Protein AF-F9LX18-F1 (afdb_monomer_lite)

Secondary structure (DSSP, 8-state):
-----------TT---TT-HHHHHHHHHHHHSTTTHHHHHHHHHHHHHHHHHH-SS--TTHHHHHHHHHHT---HHHHHHHHHHHHHHH---TTSHHHHHHTS---HHHHHHHHHHHHHHHHHHHHT-

pLDDT: mean 73.99, std 14.97, range [39.34, 94.19]

Radius of gyration: 26.09 Å; chains: 1; bounding box: 43×64×65 Å

Organism: NCBI:txid1000588

Sequence (128 aa):
MLEKNQETVYSEGKVLQNTFAKNIQEIMKENLIDNIYGDFALAKINSMIERLNEKEEHEGNEEELLKEIHLISEPILRNKLLDMYDKKYNTSEFSIEKQLQKLNLNEEQRQQVRAMIEANISSANADK

Structure (mmCIF, N/CA/C/O backbone):
data_AF-F9LX18-F1
#
_entry.id   AF-F9LX18-F1
#
loop_
_atom_site.group_PDB
_atom_site.id
_atom_site.type_symbol
_atom_site.label_atom_id
_atom_site.label_alt_id
_atom_site.label_comp_id
_atom_site.label_asym_id
_atom_site.label_entity_id
_atom_site.label_seq_id
_atom_site.pdbx_PDB_ins_code
_atom_site.Cartn_x
_atom_site.Cartn_y
_atom_site.Cartn_z
_atom_site.occupancy
_atom_site.B_iso_or_equiv
_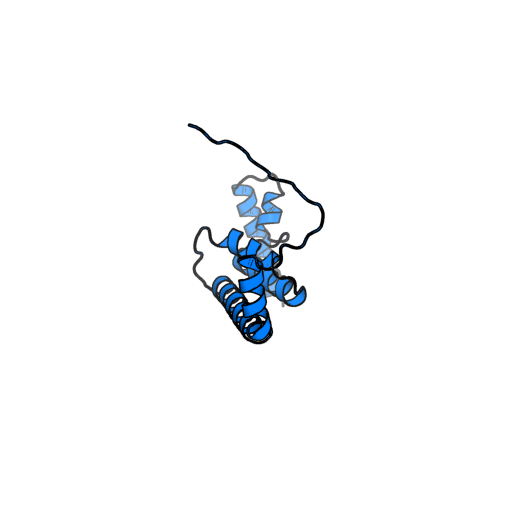atom_site.auth_seq_id
_atom_site.auth_comp_id
_atom_site.auth_asym_id
_atom_site.auth_atom_id
_atom_site.pdbx_PDB_model_num
ATOM 1 N N . MET A 1 1 ? 21.443 41.820 -35.562 1.00 39.34 1 MET A N 1
ATOM 2 C CA . MET A 1 1 ? 20.194 41.633 -36.324 1.00 39.34 1 MET A CA 1
ATOM 3 C C . MET A 1 1 ? 19.499 40.412 -35.751 1.00 39.34 1 MET A C 1
ATOM 5 O O . MET A 1 1 ? 20.165 39.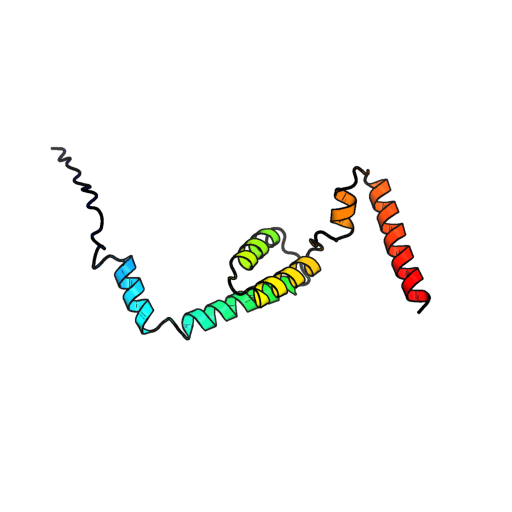406 -35.556 1.00 39.34 1 MET A O 1
ATOM 9 N N . LEU A 1 2 ? 18.234 40.552 -35.355 1.00 43.25 2 LEU A N 1
ATOM 10 C CA . LEU A 1 2 ? 17.424 39.485 -34.764 1.00 43.25 2 LEU A CA 1
ATOM 11 C C . LEU A 1 2 ? 16.787 38.685 -35.898 1.00 43.25 2 LEU A C 1
ATOM 13 O O . LEU A 1 2 ? 15.836 39.159 -36.514 1.00 43.25 2 LEU A O 1
ATOM 17 N N . GLU A 1 3 ? 17.308 37.495 -36.167 1.00 42.50 3 GLU A N 1
ATOM 18 C CA . GLU A 1 3 ? 16.686 36.566 -37.104 1.00 42.50 3 GLU A CA 1
ATOM 19 C C . GLU A 1 3 ? 15.727 35.660 -36.323 1.00 42.50 3 GLU A C 1
ATOM 21 O O . GLU A 1 3 ? 16.101 34.658 -35.718 1.00 42.50 3 GLU A O 1
ATOM 26 N N . LYS A 1 4 ? 14.462 36.083 -36.267 1.00 54.31 4 LYS A N 1
ATOM 27 C CA . LYS A 1 4 ? 13.344 35.163 -36.067 1.00 54.31 4 LYS A CA 1
ATOM 28 C C . LYS A 1 4 ? 13.075 34.510 -37.415 1.00 54.31 4 LYS A C 1
ATOM 30 O O . LYS A 1 4 ? 12.865 35.246 -38.369 1.00 54.31 4 LYS A O 1
ATOM 35 N N . ASN A 1 5 ? 12.977 33.185 -37.455 1.00 44.56 5 ASN A N 1
ATOM 36 C CA . ASN A 1 5 ? 11.839 32.517 -38.084 1.00 44.56 5 ASN A CA 1
ATOM 37 C C . ASN A 1 5 ? 11.693 31.097 -37.533 1.00 44.56 5 ASN A C 1
ATOM 39 O O . ASN A 1 5 ? 12.516 30.213 -37.746 1.00 44.56 5 ASN A O 1
ATOM 43 N N . GLN A 1 6 ? 10.623 30.940 -36.759 1.00 51.44 6 GLN A N 1
ATOM 44 C CA . GLN A 1 6 ? 10.021 29.676 -36.385 1.00 51.44 6 GLN A CA 1
ATOM 45 C C . GLN A 1 6 ? 9.400 29.059 -37.641 1.00 51.44 6 GLN A C 1
ATOM 47 O O . GLN A 1 6 ? 8.486 29.643 -38.212 1.00 51.44 6 GLN A O 1
ATOM 52 N N . GLU A 1 7 ? 9.825 27.857 -38.010 1.00 43.00 7 GLU A N 1
ATOM 53 C CA . GLU A 1 7 ? 8.997 26.946 -38.802 1.00 43.00 7 GLU A CA 1
ATOM 54 C C . GLU A 1 7 ? 8.762 25.676 -37.983 1.00 43.00 7 GLU A C 1
ATOM 56 O O . GLU A 1 7 ? 9.315 24.609 -38.230 1.00 43.00 7 GLU A O 1
ATOM 61 N N . THR A 1 8 ? 7.917 25.788 -36.956 1.00 47.12 8 THR A N 1
ATOM 62 C CA . THR A 1 8 ? 7.208 24.624 -36.415 1.00 47.12 8 THR A CA 1
ATOM 63 C C . THR A 1 8 ? 6.073 24.276 -37.373 1.00 47.12 8 THR A C 1
ATOM 65 O O . THR A 1 8 ? 4.912 24.604 -37.131 1.00 47.12 8 THR A O 1
ATOM 68 N N . VAL A 1 9 ? 6.418 23.637 -38.491 1.00 41.00 9 VAL A N 1
ATOM 69 C CA . VAL A 1 9 ? 5.443 22.963 -39.350 1.00 41.00 9 VAL A CA 1
ATOM 70 C C . VAL A 1 9 ? 5.102 21.643 -38.666 1.00 41.00 9 VAL A C 1
ATOM 72 O O . VAL A 1 9 ? 5.828 20.654 -38.781 1.00 41.00 9 VAL A O 1
ATOM 75 N N . TYR A 1 10 ? 4.001 21.640 -37.912 1.00 46.94 10 TYR A N 1
ATOM 76 C CA . TYR A 1 10 ? 3.344 20.411 -37.477 1.00 46.94 10 TYR A CA 1
ATOM 77 C C . TYR A 1 10 ? 2.817 19.703 -38.727 1.00 46.94 10 TYR A C 1
ATOM 79 O O . TYR A 1 10 ? 1.727 19.987 -39.213 1.00 46.94 10 TYR A O 1
ATOM 87 N N . SER A 1 11 ? 3.639 18.817 -39.284 1.00 51.03 11 SER A N 1
ATOM 88 C CA . SER A 1 11 ? 3.214 17.868 -40.305 1.00 51.03 11 SER A CA 1
ATOM 89 C C . SER A 1 11 ? 2.618 16.656 -39.597 1.00 51.03 11 SER A C 1
ATOM 91 O O . SER A 1 11 ? 3.302 15.946 -38.857 1.00 51.03 11 SER A O 1
ATOM 93 N N . GLU A 1 12 ? 1.318 16.452 -39.797 1.00 50.84 12 GLU A N 1
ATOM 94 C CA . GLU A 1 12 ? 0.614 15.240 -39.394 1.00 50.84 12 GLU A CA 1
ATOM 95 C C . GLU A 1 12 ? 1.388 14.000 -39.878 1.00 50.84 12 GLU A C 1
ATOM 97 O O . GLU A 1 12 ? 1.681 13.838 -41.062 1.00 50.84 12 GLU A O 1
ATOM 102 N N . GLY A 1 13 ? 1.734 13.112 -38.946 1.00 50.16 13 GLY A N 1
ATOM 103 C CA . GLY A 1 13 ? 1.985 11.704 -39.258 1.00 50.16 13 GLY A CA 1
ATOM 104 C C . GLY A 1 13 ? 3.383 11.285 -39.725 1.00 50.16 13 GLY A C 1
ATOM 105 O O . GLY A 1 13 ? 3.553 10.107 -40.040 1.00 50.16 13 GLY A O 1
ATOM 106 N N . LYS A 1 14 ? 4.415 12.141 -39.732 1.00 54.38 14 LYS A N 1
ATOM 107 C CA . LYS A 1 14 ? 5.797 11.635 -39.870 1.00 54.38 14 LYS A CA 1
ATOM 108 C C . LYS A 1 14 ? 6.325 11.209 -38.503 1.00 54.38 14 LYS A C 1
ATOM 110 O O . LYS A 1 14 ? 6.744 12.043 -37.707 1.00 54.38 14 LYS A O 1
ATOM 115 N N . VAL A 1 15 ? 6.333 9.898 -38.241 1.00 58.84 15 VAL A N 1
ATOM 116 C CA . VAL A 1 15 ? 7.119 9.318 -37.141 1.00 58.84 15 VAL A CA 1
ATOM 117 C C . VAL A 1 15 ? 8.549 9.821 -37.318 1.00 58.84 15 VAL A C 1
ATOM 119 O O . VAL A 1 15 ? 9.209 9.451 -38.291 1.00 58.84 15 VAL A O 1
ATOM 122 N N . LEU A 1 16 ? 9.003 10.711 -36.431 1.00 60.00 16 LEU A N 1
ATOM 123 C CA . LEU A 1 16 ? 10.375 11.206 -36.423 1.00 60.00 16 LEU A CA 1
ATOM 124 C C . LEU A 1 16 ? 11.297 10.003 -36.219 1.00 60.00 16 LEU A C 1
ATOM 126 O O . LEU A 1 16 ? 11.460 9.473 -35.120 1.00 60.00 16 LEU A O 1
ATOM 130 N N . GLN A 1 17 ? 11.843 9.519 -37.326 1.00 65.06 17 GLN A N 1
ATOM 131 C CA . GLN A 1 17 ? 12.878 8.506 -37.334 1.00 65.06 17 GLN A CA 1
ATOM 132 C C . GLN A 1 17 ? 14.135 9.180 -36.762 1.00 65.06 17 GLN A C 1
ATOM 134 O O . GLN A 1 17 ? 14.492 10.271 -37.202 1.00 65.06 17 GLN A O 1
ATOM 139 N N . ASN A 1 18 ? 14.776 8.540 -35.780 1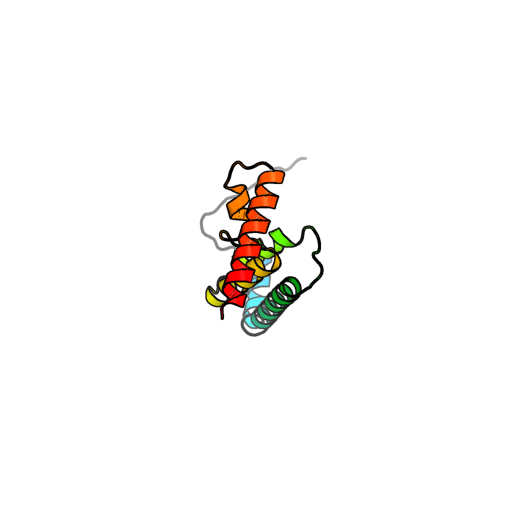.00 72.56 18 ASN A N 1
ATOM 140 C CA . ASN A 1 18 ? 16.026 8.969 -35.136 1.00 72.56 18 ASN A CA 1
ATOM 141 C C . ASN A 1 18 ? 15.895 10.075 -34.069 1.00 72.56 18 ASN A C 1
ATOM 143 O O . ASN A 1 18 ? 16.754 10.950 -33.966 1.00 72.56 18 ASN A O 1
ATOM 147 N N . THR A 1 19 ? 14.845 10.051 -33.241 1.00 84.31 19 THR A N 1
ATOM 148 C CA . THR A 1 19 ? 14.831 10.852 -32.001 1.00 84.31 19 THR A CA 1
ATOM 149 C C . THR A 1 19 ? 15.664 10.184 -30.909 1.00 84.31 19 THR A C 1
ATOM 151 O O . THR A 1 19 ? 15.822 8.964 -30.900 1.00 84.31 19 THR A O 1
ATOM 154 N N . PHE A 1 20 ? 16.141 10.969 -29.937 1.00 81.94 20 PHE A N 1
ATOM 155 C CA . PHE A 1 20 ? 16.823 10.439 -28.750 1.00 81.94 20 PHE A CA 1
ATOM 156 C C . PHE A 1 20 ? 15.985 9.356 -28.053 1.00 81.94 20 PHE A C 1
ATOM 158 O O . PHE A 1 20 ? 16.482 8.269 -27.781 1.00 81.94 20 PHE A O 1
ATOM 165 N N . ALA A 1 21 ? 14.688 9.617 -27.854 1.00 80.62 21 ALA A N 1
ATOM 166 C CA . ALA A 1 21 ? 13.773 8.655 -27.249 1.00 80.62 21 ALA A CA 1
ATOM 167 C C . ALA A 1 21 ? 13.650 7.364 -28.077 1.00 80.62 21 ALA A C 1
ATOM 169 O O . ALA A 1 21 ? 13.709 6.281 -27.504 1.00 80.62 21 ALA A O 1
ATOM 170 N N . LYS A 1 22 ? 13.539 7.460 -29.411 1.00 82.75 22 LYS A N 1
ATOM 171 C CA . LYS A 1 22 ? 13.470 6.286 -30.295 1.00 82.75 22 LYS A CA 1
ATOM 172 C C . LYS A 1 22 ? 14.763 5.468 -30.248 1.00 82.75 22 LYS A C 1
ATOM 174 O O . LYS A 1 22 ? 14.692 4.255 -30.107 1.00 82.75 22 LYS A O 1
ATOM 179 N N . ASN A 1 23 ? 15.923 6.120 -30.309 1.00 77.56 23 ASN A N 1
ATOM 180 C CA . ASN A 1 23 ? 17.218 5.437 -30.269 1.00 77.56 23 ASN A CA 1
ATOM 181 C C . ASN A 1 23 ? 17.424 4.708 -28.930 1.00 77.56 23 ASN A C 1
ATOM 183 O O . ASN A 1 23 ? 17.880 3.569 -28.915 1.00 77.56 23 ASN A O 1
ATOM 187 N N . ILE A 1 24 ? 17.036 5.329 -27.809 1.00 79.62 24 ILE A N 1
ATOM 188 C CA . ILE A 1 24 ? 17.047 4.677 -26.491 1.00 79.62 24 ILE A CA 1
ATOM 189 C C . ILE A 1 24 ? 16.082 3.482 -26.467 1.00 79.62 24 ILE A C 1
ATOM 191 O O . ILE A 1 24 ? 16.472 2.399 -26.044 1.00 79.62 24 ILE A O 1
ATOM 195 N N . GLN A 1 25 ? 14.855 3.637 -26.974 1.00 72.88 25 GLN A N 1
ATOM 196 C CA . GLN A 1 25 ? 13.872 2.548 -27.057 1.00 72.88 25 GLN A CA 1
ATOM 197 C C . GLN A 1 25 ? 14.349 1.369 -27.916 1.00 72.88 25 GLN A C 1
ATOM 199 O O . GLN A 1 25 ? 14.051 0.222 -27.592 1.00 72.88 25 GLN A O 1
ATOM 204 N N . GLU A 1 26 ? 15.067 1.639 -29.004 1.00 73.06 26 GLU A N 1
ATOM 205 C CA . GLU A 1 26 ? 15.598 0.630 -29.924 1.00 73.06 26 GLU A CA 1
ATOM 206 C C . GLU A 1 26 ? 16.741 -0.167 -29.275 1.00 73.06 26 GLU A C 1
ATOM 208 O O . GLU A 1 26 ? 16.690 -1.393 -29.267 1.00 73.06 26 GLU A O 1
ATOM 213 N N . ILE A 1 27 ? 17.672 0.511 -28.589 1.00 72.81 27 ILE A N 1
ATOM 214 C CA . ILE A 1 27 ? 18.732 -0.128 -27.783 1.00 72.81 27 ILE A CA 1
ATOM 215 C C . ILE A 1 27 ? 18.140 -0.961 -26.636 1.00 72.81 27 ILE A C 1
ATOM 217 O O . ILE A 1 27 ? 18.600 -2.066 -26.348 1.00 72.81 27 ILE A O 1
ATOM 221 N N . MET A 1 28 ? 17.106 -0.440 -25.971 1.00 64.38 28 MET A N 1
ATOM 222 C CA . MET A 1 28 ? 16.408 -1.141 -24.894 1.00 64.38 28 MET A CA 1
ATOM 223 C C . MET A 1 28 ? 15.661 -2.377 -25.424 1.00 64.38 28 MET A C 1
ATOM 225 O O . MET A 1 28 ? 15.661 -3.419 -24.782 1.00 64.38 28 MET A O 1
ATOM 229 N N . LYS A 1 29 ? 15.064 -2.327 -26.617 1.00 66.50 29 LYS A N 1
ATOM 230 C CA . LYS A 1 29 ? 14.280 -3.447 -27.162 1.00 66.50 29 LYS A CA 1
ATOM 231 C C . LYS A 1 29 ? 15.067 -4.747 -27.334 1.00 66.50 29 LYS A C 1
ATOM 233 O O . LYS A 1 29 ? 14.495 -5.809 -27.117 1.00 66.50 29 LYS A O 1
ATOM 238 N N . GLU A 1 30 ? 16.336 -4.673 -27.722 1.00 62.59 30 GLU A N 1
ATOM 239 C CA . GLU A 1 30 ? 17.117 -5.859 -28.105 1.00 62.59 30 GLU A CA 1
ATOM 240 C C . GLU A 1 30 ? 17.658 -6.670 -26.913 1.00 62.59 30 GLU A C 1
ATOM 242 O O . GLU A 1 30 ? 17.926 -7.856 -27.073 1.00 62.59 30 GLU A O 1
ATOM 247 N N . ASN A 1 31 ? 17.779 -6.078 -25.714 1.00 56.97 31 ASN A N 1
ATOM 248 C CA . ASN A 1 31 ? 18.397 -6.731 -24.542 1.00 56.97 31 ASN A CA 1
ATOM 249 C C . ASN A 1 31 ? 17.581 -6.650 -23.233 1.00 56.97 31 ASN A C 1
ATOM 251 O O . ASN A 1 31 ? 17.959 -7.273 -22.242 1.00 56.97 31 ASN A O 1
ATOM 255 N N . LEU A 1 32 ? 16.496 -5.869 -23.179 1.00 54.88 32 LEU A N 1
ATOM 256 C CA . LEU A 1 32 ? 15.860 -5.476 -21.911 1.00 54.88 32 LEU A CA 1
ATOM 257 C C . LEU A 1 32 ? 14.584 -6.261 -21.573 1.00 54.88 32 LEU A C 1
ATOM 259 O O . LEU A 1 32 ? 14.242 -6.363 -20.397 1.00 54.88 32 LEU A O 1
ATOM 263 N N . ILE A 1 33 ? 13.863 -6.779 -22.575 1.00 56.69 33 ILE A N 1
ATOM 264 C CA . ILE A 1 33 ? 12.420 -7.053 -22.434 1.00 56.69 33 ILE A CA 1
ATOM 265 C C . ILE A 1 33 ? 12.089 -8.190 -21.456 1.00 56.69 33 ILE A C 1
ATOM 267 O O . ILE A 1 33 ? 11.208 -7.997 -20.622 1.00 56.69 33 ILE A O 1
ATOM 271 N N . ASP A 1 34 ? 12.816 -9.308 -21.473 1.00 57.41 34 ASP A N 1
ATOM 272 C CA . ASP A 1 34 ? 12.390 -10.476 -20.684 1.00 57.41 34 ASP A CA 1
ATOM 273 C C . ASP A 1 34 ? 13.010 -10.540 -19.279 1.00 57.41 34 ASP A C 1
ATOM 275 O O . ASP A 1 34 ? 12.309 -10.847 -18.317 1.00 57.41 34 ASP A O 1
ATOM 279 N N . ASN A 1 35 ? 14.292 -10.188 -19.118 1.00 59.88 35 ASN A N 1
ATOM 280 C CA . ASN A 1 35 ? 14.974 -10.312 -17.820 1.00 59.88 35 ASN A CA 1
ATOM 281 C C . ASN A 1 35 ? 14.963 -9.010 -17.004 1.00 59.88 35 ASN A C 1
ATOM 283 O O . ASN A 1 35 ? 14.693 -9.038 -15.809 1.00 59.88 35 ASN A O 1
ATOM 287 N N . ILE A 1 36 ? 15.193 -7.845 -17.624 1.00 66.06 36 ILE A N 1
ATOM 288 C CA . ILE A 1 36 ? 15.371 -6.592 -16.867 1.00 66.06 36 ILE A CA 1
ATOM 289 C C . ILE A 1 36 ? 14.028 -6.022 -16.391 1.00 66.06 36 ILE A C 1
ATOM 291 O O . ILE A 1 36 ? 13.939 -5.530 -15.267 1.00 66.06 36 ILE A O 1
ATOM 295 N N . TYR A 1 37 ? 12.957 -6.138 -17.185 1.00 70.19 37 TYR A N 1
ATOM 296 C CA . TYR A 1 37 ? 11.617 -5.768 -16.706 1.00 70.19 37 TYR A CA 1
ATOM 297 C C . TYR A 1 37 ? 11.058 -6.769 -15.692 1.00 70.19 37 TYR A C 1
ATOM 299 O O . TYR A 1 37 ? 10.357 -6.350 -14.772 1.00 70.19 37 TYR A O 1
ATOM 307 N N . GLY A 1 38 ? 11.386 -8.059 -15.830 1.00 78.38 38 GLY A N 1
ATOM 308 C CA . GLY A 1 38 ? 11.010 -9.096 -14.868 1.00 78.38 38 GLY A CA 1
ATOM 309 C C . GLY A 1 38 ? 11.648 -8.863 -13.500 1.00 78.38 38 GLY A C 1
ATOM 310 O O . GLY A 1 38 ? 10.935 -8.758 -12.502 1.00 78.38 38 GLY A O 1
ATOM 311 N N . ASP A 1 39 ? 12.970 -8.683 -13.465 1.00 84.81 39 ASP A N 1
ATOM 312 C CA . ASP A 1 39 ? 13.721 -8.424 -12.232 1.00 84.81 39 ASP A CA 1
ATOM 313 C C . ASP A 1 39 ? 13.309 -7.101 -11.582 1.00 84.81 39 ASP A C 1
ATOM 315 O O . ASP A 1 39 ? 13.141 -7.026 -10.364 1.00 84.81 39 ASP A O 1
ATOM 319 N N . PHE A 1 40 ? 13.083 -6.056 -12.385 1.00 86.44 40 PHE A N 1
ATOM 320 C CA . PHE A 1 40 ? 12.595 -4.776 -11.878 1.00 86.44 40 PHE A CA 1
ATOM 321 C C . PHE A 1 40 ? 11.194 -4.895 -11.271 1.00 86.44 40 PHE A C 1
ATOM 323 O O . PHE A 1 40 ? 10.959 -4.404 -10.165 1.00 86.44 40 PHE A O 1
ATOM 330 N N . ALA A 1 41 ? 10.263 -5.554 -11.970 1.00 86.69 41 ALA A N 1
ATOM 331 C CA . ALA A 1 41 ? 8.913 -5.767 -11.462 1.00 86.69 41 ALA A CA 1
ATOM 332 C C . ALA A 1 41 ? 8.948 -6.578 -10.163 1.00 86.69 41 ALA A C 1
ATOM 334 O O . ALA A 1 41 ? 8.314 -6.187 -9.183 1.00 86.69 41 ALA A O 1
ATOM 335 N N . LEU A 1 42 ? 9.743 -7.650 -10.125 1.00 90.19 42 LEU A N 1
ATOM 336 C CA . LEU A 1 42 ? 9.930 -8.476 -8.938 1.00 90.19 42 LEU A CA 1
ATOM 337 C C . LEU A 1 42 ? 10.495 -7.663 -7.767 1.00 90.19 42 LEU A C 1
ATOM 339 O O . LEU A 1 42 ? 9.941 -7.707 -6.671 1.00 90.19 42 LEU A O 1
ATOM 343 N N . ALA A 1 43 ? 11.551 -6.879 -7.996 1.00 91.88 43 ALA A N 1
ATOM 344 C CA . ALA A 1 43 ? 12.141 -6.018 -6.976 1.00 91.88 43 ALA A CA 1
ATOM 345 C C . ALA A 1 43 ? 11.130 -4.993 -6.442 1.00 91.88 43 ALA A C 1
ATOM 347 O O . ALA A 1 43 ? 11.040 -4.779 -5.232 1.00 91.88 43 ALA A O 1
ATOM 348 N N . LYS A 1 44 ? 10.322 -4.395 -7.327 1.00 92.06 44 LYS A N 1
ATOM 349 C CA . LYS A 1 44 ? 9.298 -3.426 -6.927 1.00 92.06 44 LYS A CA 1
ATOM 350 C C . LYS A 1 44 ? 8.195 -4.080 -6.094 1.00 92.06 44 LYS A C 1
ATOM 352 O O . LYS A 1 44 ? 7.811 -3.519 -5.072 1.00 92.06 44 LYS A O 1
ATOM 357 N N . ILE A 1 45 ? 7.728 -5.268 -6.481 1.00 93.75 45 ILE A N 1
ATOM 358 C CA . ILE A 1 45 ? 6.731 -6.036 -5.719 1.00 93.75 45 ILE A CA 1
ATOM 359 C C . ILE A 1 45 ? 7.281 -6.416 -4.343 1.00 93.75 45 ILE A C 1
ATOM 361 O O . ILE A 1 45 ? 6.602 -6.208 -3.341 1.00 93.75 45 ILE A O 1
ATOM 365 N N . ASN A 1 46 ? 8.516 -6.920 -4.275 1.00 94.06 46 ASN A N 1
ATOM 366 C CA . ASN A 1 46 ? 9.152 -7.279 -3.007 1.00 94.06 46 ASN A CA 1
ATOM 367 C C . ASN A 1 46 ? 9.271 -6.067 -2.076 1.00 94.06 46 ASN A C 1
ATOM 369 O O . ASN A 1 46 ? 8.905 -6.164 -0.910 1.00 94.06 46 ASN A O 1
ATOM 373 N N . SER A 1 47 ? 9.662 -4.906 -2.605 1.00 93.38 47 SER A N 1
ATOM 374 C CA . SER A 1 47 ? 9.702 -3.657 -1.837 1.00 93.38 47 SER A CA 1
ATOM 375 C C . SER A 1 47 ? 8.322 -3.239 -1.307 1.00 93.38 47 SER A C 1
ATOM 377 O O . SER A 1 47 ? 8.209 -2.800 -0.163 1.00 93.38 47 SER A O 1
ATOM 379 N N . MET A 1 48 ? 7.250 -3.401 -2.095 1.00 93.75 48 MET A N 1
ATOM 380 C CA . MET A 1 48 ? 5.887 -3.161 -1.601 1.00 93.75 48 MET A CA 1
ATOM 381 C C . MET A 1 48 ? 5.528 -4.129 -0.468 1.00 93.75 48 MET A C 1
ATOM 383 O O . MET A 1 48 ? 4.972 -3.706 0.539 1.00 93.75 48 MET A O 1
ATOM 387 N N . ILE A 1 49 ? 5.862 -5.415 -0.607 1.00 94.19 49 ILE A N 1
ATOM 388 C CA . ILE A 1 49 ? 5.600 -6.441 0.414 1.00 94.19 49 ILE A CA 1
ATOM 389 C C . ILE A 1 49 ? 6.357 -6.142 1.712 1.00 94.19 49 ILE A C 1
ATOM 391 O O . ILE A 1 49 ? 5.781 -6.277 2.789 1.00 94.19 49 ILE A O 1
ATOM 395 N N . GLU A 1 50 ? 7.620 -5.729 1.631 1.00 92.81 50 GLU A N 1
ATOM 396 C CA . GLU A 1 50 ? 8.418 -5.325 2.794 1.00 92.81 50 GLU A CA 1
ATOM 397 C C . GLU A 1 50 ? 7.748 -4.163 3.531 1.00 92.81 50 GLU A C 1
ATOM 399 O O . GLU A 1 50 ? 7.402 -4.307 4.704 1.00 92.81 50 GLU A O 1
ATOM 404 N N . ARG A 1 51 ? 7.411 -3.085 2.811 1.00 91.12 51 ARG A N 1
ATOM 405 C CA . ARG A 1 51 ? 6.675 -1.935 3.364 1.00 91.12 51 ARG A CA 1
ATOM 406 C C . ARG A 1 51 ? 5.335 -2.334 3.978 1.00 91.12 51 ARG A C 1
ATOM 408 O O . ARG A 1 51 ? 4.918 -1.733 4.961 1.00 91.12 51 ARG A O 1
ATOM 415 N N . LEU A 1 52 ? 4.646 -3.338 3.435 1.00 91.12 52 LEU A N 1
ATOM 416 C CA . LEU A 1 52 ? 3.370 -3.839 3.964 1.00 91.12 52 LEU A CA 1
ATOM 417 C C . LEU A 1 52 ? 3.521 -4.752 5.190 1.00 91.12 52 LEU A C 1
ATOM 419 O O . LEU A 1 52 ? 2.571 -4.898 5.952 1.00 91.12 52 LEU A O 1
ATOM 423 N N . ASN A 1 53 ? 4.692 -5.354 5.395 1.00 90.06 53 ASN A N 1
ATOM 424 C CA . ASN A 1 53 ? 4.972 -6.238 6.530 1.00 90.06 53 ASN A CA 1
ATOM 425 C C . ASN A 1 53 ? 5.749 -5.549 7.664 1.00 90.06 53 ASN A C 1
ATOM 427 O O . ASN A 1 53 ? 5.807 -6.078 8.776 1.00 90.06 53 ASN A O 1
ATOM 431 N N . GLU A 1 54 ? 6.362 -4.393 7.403 1.00 85.88 54 GLU A N 1
ATOM 432 C CA . GLU A 1 54 ? 7.045 -3.584 8.415 1.00 85.88 54 GLU A CA 1
ATOM 433 C C . GLU A 1 54 ? 6.101 -3.211 9.564 1.00 85.88 54 GLU A C 1
ATOM 435 O O . GLU A 1 54 ? 4.960 -2.800 9.341 1.00 85.88 54 GLU A O 1
ATOM 440 N N . LYS A 1 55 ? 6.593 -3.333 10.803 1.00 71.75 55 LYS A N 1
ATOM 441 C CA . LYS A 1 55 ? 5.834 -2.989 12.017 1.00 71.75 55 LYS A CA 1
ATOM 442 C C . LYS A 1 55 ? 5.805 -1.492 12.303 1.00 71.75 55 LYS A C 1
ATOM 444 O O . LYS A 1 55 ? 4.917 -1.039 13.014 1.00 71.75 55 LYS A O 1
ATOM 449 N N . GLU A 1 56 ? 6.792 -0.754 11.806 1.00 70.25 56 GLU A N 1
ATOM 450 C CA . GLU A 1 56 ? 6.877 0.688 11.996 1.00 70.25 56 GLU A CA 1
ATOM 451 C C . GLU A 1 56 ? 6.107 1.393 10.877 1.00 70.25 56 GLU A C 1
ATOM 453 O O . GLU A 1 56 ? 6.246 1.083 9.690 1.00 70.25 56 GLU A O 1
ATOM 458 N N . GLU A 1 57 ? 5.235 2.316 11.268 1.00 64.12 57 GLU A N 1
ATOM 459 C CA . GLU A 1 57 ? 4.547 3.195 10.336 1.00 64.12 57 GLU A CA 1
ATOM 460 C C . GLU A 1 57 ? 5.434 4.410 10.077 1.00 64.12 57 GLU A C 1
ATOM 462 O O . GLU A 1 57 ? 5.638 5.257 10.945 1.00 64.12 57 GLU A O 1
ATOM 467 N N . HIS A 1 58 ? 5.985 4.499 8.870 1.00 62.94 58 HIS A N 1
ATOM 468 C CA . HIS A 1 58 ? 6.591 5.737 8.402 1.00 62.94 58 HIS A CA 1
ATOM 469 C C . HIS A 1 58 ? 5.477 6.670 7.908 1.00 62.94 58 HIS A C 1
ATOM 471 O O . HIS A 1 58 ? 4.865 6.414 6.867 1.00 62.94 58 HIS A O 1
ATOM 477 N N . GLU A 1 59 ? 5.201 7.733 8.672 1.00 56.22 59 GLU A N 1
ATOM 478 C CA . GLU A 1 59 ? 4.234 8.780 8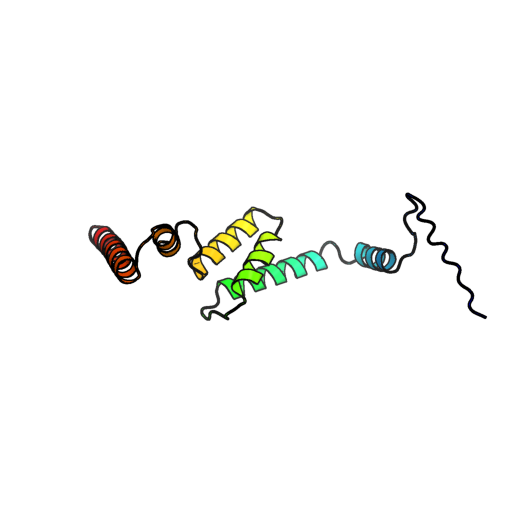.313 1.00 56.22 59 GLU A CA 1
ATOM 479 C C . GLU A 1 59 ? 4.482 9.288 6.880 1.00 56.22 59 GLU A C 1
ATOM 481 O O . GLU A 1 59 ? 5.600 9.652 6.515 1.00 56.22 59 GLU A O 1
ATOM 486 N N . GLY A 1 60 ? 3.428 9.305 6.058 1.00 62.69 60 GLY A N 1
ATOM 487 C CA . GLY A 1 60 ? 3.454 9.831 4.686 1.00 62.69 60 GLY A CA 1
ATOM 488 C C . GLY A 1 60 ? 3.686 8.805 3.569 1.00 62.69 60 GLY A C 1
ATOM 489 O O . GLY A 1 60 ? 3.393 9.108 2.416 1.00 62.69 60 GLY A O 1
ATOM 490 N N . ASN A 1 61 ? 4.116 7.576 3.881 1.00 74.06 61 ASN A N 1
ATOM 491 C CA . ASN A 1 61 ? 4.369 6.537 2.865 1.00 74.06 61 ASN A CA 1
ATOM 492 C C . ASN A 1 61 ? 3.120 5.753 2.418 1.00 74.06 61 ASN A C 1
ATOM 494 O O . ASN A 1 61 ? 3.214 4.914 1.518 1.00 74.06 61 ASN A O 1
ATOM 498 N N . GLU A 1 62 ? 1.971 5.999 3.049 1.00 80.94 62 GLU A N 1
ATOM 499 C CA . GLU A 1 62 ? 0.733 5.234 2.866 1.00 80.94 62 GLU A CA 1
ATOM 500 C C . GLU A 1 62 ? 0.081 5.504 1.500 1.00 80.94 62 GLU A C 1
ATOM 502 O O . GLU A 1 62 ? -0.108 4.600 0.686 1.00 80.94 62 GLU A O 1
ATOM 507 N N . GLU A 1 63 ? -0.194 6.777 1.205 1.00 81.38 63 GLU A N 1
ATOM 508 C CA . GLU A 1 63 ? -0.899 7.186 -0.013 1.00 81.38 63 GLU A CA 1
ATOM 509 C C . GLU A 1 63 ? -0.068 6.907 -1.276 1.00 81.38 63 GLU A C 1
ATOM 511 O O . GLU A 1 63 ? -0.606 6.551 -2.327 1.00 81.38 63 GLU A O 1
ATOM 516 N N . GLU A 1 64 ? 1.257 7.040 -1.175 1.00 88.44 64 GLU A N 1
ATOM 517 C CA . GLU A 1 64 ? 2.179 6.689 -2.254 1.00 88.44 64 GLU A CA 1
ATOM 518 C C . GLU A 1 64 ? 2.145 5.185 -2.536 1.00 88.44 64 GLU A C 1
ATOM 520 O O . GLU A 1 64 ? 1.973 4.788 -3.688 1.00 88.44 64 GLU A O 1
ATOM 525 N N . LEU A 1 65 ? 2.218 4.345 -1.496 1.00 90.94 65 LEU A N 1
ATOM 526 C CA . LEU A 1 65 ? 2.119 2.892 -1.641 1.00 90.94 65 LEU A CA 1
ATOM 527 C C . LEU A 1 65 ? 0.799 2.482 -2.302 1.00 90.94 65 LEU A C 1
ATOM 529 O O . LEU A 1 65 ? 0.793 1.648 -3.206 1.00 90.94 65 LEU A O 1
ATOM 533 N N . LEU A 1 66 ? -0.315 3.102 -1.910 1.00 90.00 66 LEU A N 1
ATOM 534 C CA . LEU A 1 66 ? -1.620 2.821 -2.503 1.00 90.00 66 LEU A CA 1
ATOM 535 C C . LEU A 1 66 ? -1.678 3.188 -3.993 1.00 90.00 66 LEU A C 1
ATOM 537 O O . LEU A 1 66 ? -2.229 2.433 -4.799 1.00 90.00 66 LEU A O 1
ATOM 541 N N . LYS A 1 67 ? -1.109 4.335 -4.387 1.00 88.69 67 LYS A N 1
ATOM 542 C CA . LYS A 1 67 ? -1.006 4.732 -5.803 1.00 88.69 67 LYS A CA 1
ATOM 543 C C . LYS A 1 67 ? -0.158 3.738 -6.588 1.00 88.69 67 LYS A C 1
ATOM 545 O O . LYS A 1 67 ? -0.553 3.333 -7.679 1.00 88.69 67 LYS A O 1
ATOM 550 N N . GLU A 1 68 ? 0.969 3.313 -6.024 1.00 91.81 68 GLU A N 1
ATOM 551 C CA . GLU A 1 68 ? 1.844 2.317 -6.639 1.00 91.81 68 GLU A CA 1
ATOM 552 C C . GLU A 1 68 ? 1.142 0.964 -6.829 1.00 91.81 68 GLU A C 1
ATOM 554 O O . GLU A 1 68 ? 1.230 0.383 -7.911 1.00 91.81 68 GLU A O 1
ATOM 559 N N . ILE A 1 69 ? 0.390 0.489 -5.831 1.00 91.25 69 ILE A N 1
ATOM 560 C CA . ILE A 1 69 ? -0.389 -0.755 -5.930 1.00 91.25 69 ILE A CA 1
ATOM 561 C C . ILE A 1 69 ? -1.443 -0.652 -7.044 1.00 91.25 69 ILE A C 1
ATOM 563 O O . ILE A 1 69 ? -1.598 -1.584 -7.834 1.00 91.25 69 ILE A O 1
ATOM 567 N N . HIS A 1 70 ? -2.138 0.484 -7.174 1.00 88.94 70 HIS A N 1
ATOM 568 C CA . HIS A 1 70 ? -3.134 0.686 -8.234 1.00 88.94 70 HIS A CA 1
ATOM 569 C C . HIS A 1 70 ? -2.547 0.695 -9.655 1.00 88.94 70 HIS A C 1
ATOM 571 O O . HIS A 1 70 ? -3.270 0.388 -10.603 1.00 88.94 70 HIS A O 1
ATOM 577 N N . LEU A 1 71 ? -1.255 1.002 -9.820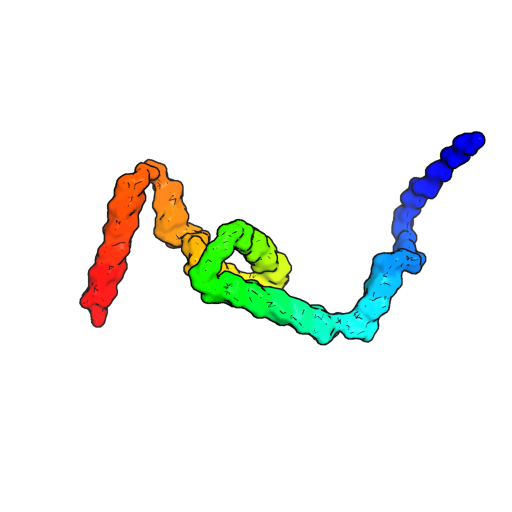 1.00 89.19 71 LEU A N 1
ATOM 578 C CA . LEU A 1 71 ? -0.573 0.946 -11.120 1.00 89.19 71 LEU A CA 1
ATOM 579 C C . LEU A 1 71 ? -0.290 -0.495 -11.587 1.00 89.19 71 LEU A C 1
ATOM 581 O O . LEU A 1 71 ? -0.022 -0.716 -12.771 1.00 89.19 71 LEU A O 1
ATOM 585 N N . ILE A 1 72 ? -0.367 -1.491 -10.696 1.00 88.31 72 ILE A N 1
ATOM 586 C CA . ILE A 1 72 ? -0.155 -2.897 -11.052 1.00 88.31 72 ILE A CA 1
ATOM 587 C C . ILE A 1 72 ? -1.304 -3.378 -11.935 1.00 88.31 72 ILE A C 1
ATOM 589 O O . ILE A 1 72 ? -2.460 -3.452 -11.520 1.00 88.31 72 ILE A O 1
ATOM 593 N N . SER A 1 73 ? -0.974 -3.762 -13.166 1.00 86.06 73 SER A N 1
ATOM 594 C CA . SER A 1 73 ? -1.969 -4.211 -14.145 1.00 86.06 73 SER A CA 1
ATOM 595 C C . SER A 1 73 ? -2.474 -5.635 -13.880 1.00 86.06 73 SER A C 1
ATOM 597 O O . SER A 1 73 ? -3.614 -5.944 -14.225 1.00 86.06 73 SER A O 1
ATOM 599 N N . GLU A 1 74 ? -1.678 -6.487 -13.224 1.00 87.44 74 GLU A N 1
ATOM 600 C CA . GLU A 1 74 ? -2.057 -7.872 -12.917 1.00 87.44 74 GLU A CA 1
ATOM 601 C C . GLU A 1 74 ? -3.079 -7.913 -11.760 1.00 87.44 74 GLU A C 1
ATOM 603 O O . GLU A 1 74 ? -2.763 -7.499 -10.640 1.00 87.44 74 GLU A O 1
ATOM 608 N N . PRO A 1 75 ? -4.328 -8.345 -12.015 1.00 76.94 75 PRO A N 1
ATOM 609 C CA . PRO A 1 75 ? -5.416 -8.217 -11.053 1.00 76.94 75 PRO A CA 1
ATOM 610 C C . PRO A 1 75 ? -5.240 -9.062 -9.791 1.00 76.94 75 PRO A C 1
ATOM 612 O O . PRO A 1 75 ? -5.630 -8.606 -8.718 1.00 76.94 75 PRO A O 1
ATOM 615 N N . ILE A 1 76 ? -4.676 -10.267 -9.888 1.00 84.25 76 ILE A N 1
ATOM 616 C CA . ILE A 1 76 ? -4.554 -11.174 -8.741 1.00 84.25 76 ILE A CA 1
ATOM 617 C C . ILE A 1 76 ? -3.555 -10.600 -7.733 1.00 84.25 76 ILE A C 1
ATOM 619 O O . ILE A 1 76 ? -3.869 -10.452 -6.551 1.00 84.25 76 ILE A O 1
ATOM 623 N N . LEU A 1 77 ? -2.377 -10.217 -8.212 1.00 90.81 77 LEU A N 1
ATOM 624 C CA . LEU A 1 77 ? -1.309 -9.608 -7.439 1.00 90.81 77 LEU A CA 1
ATOM 625 C C . LEU A 1 77 ? -1.740 -8.269 -6.844 1.00 90.81 77 LEU A C 1
ATOM 627 O O . LEU A 1 77 ? -1.550 -8.051 -5.648 1.00 90.81 77 LEU A O 1
ATOM 631 N N . ARG A 1 78 ? -2.368 -7.396 -7.643 1.00 91.25 78 ARG A N 1
ATOM 632 C CA . ARG A 1 78 ? -2.891 -6.113 -7.155 1.00 91.25 78 ARG A CA 1
ATOM 633 C C . ARG A 1 78 ? -3.860 -6.319 -5.993 1.00 91.25 78 ARG A C 1
ATOM 635 O O . ARG A 1 78 ? -3.694 -5.701 -4.948 1.00 91.25 78 ARG A O 1
ATOM 642 N N . ASN A 1 79 ? -4.837 -7.212 -6.148 1.00 85.31 79 ASN A N 1
ATOM 643 C CA . ASN A 1 79 ? -5.827 -7.478 -5.103 1.00 85.31 79 ASN A CA 1
ATOM 644 C C . ASN A 1 79 ? -5.183 -8.052 -3.836 1.00 85.31 79 ASN A C 1
ATOM 646 O O . ASN A 1 79 ? -5.591 -7.711 -2.729 1.00 85.31 79 ASN A O 1
ATOM 650 N N . LYS A 1 80 ? -4.157 -8.897 -3.984 1.00 93.88 80 LYS A N 1
ATOM 651 C CA . LYS A 1 80 ? -3.413 -9.436 -2.844 1.00 93.88 80 LYS A CA 1
ATOM 652 C C . LYS A 1 80 ? -2.679 -8.342 -2.065 1.00 93.88 80 LYS A C 1
ATOM 654 O O . LYS A 1 80 ? -2.703 -8.362 -0.838 1.00 93.88 80 LYS A O 1
ATOM 659 N N . LEU A 1 81 ? -2.048 -7.401 -2.765 1.00 93.44 81 LEU A N 1
ATOM 660 C CA . LEU A 1 81 ? -1.349 -6.272 -2.148 1.00 93.44 81 LEU A CA 1
ATOM 661 C C . LEU A 1 81 ? -2.325 -5.280 -1.502 1.00 93.44 81 LEU A C 1
ATOM 663 O O . LEU A 1 81 ? -2.037 -4.787 -0.417 1.00 93.44 81 LEU A O 1
ATOM 667 N N . LEU A 1 82 ? -3.497 -5.050 -2.106 1.00 90.06 82 LEU A N 1
ATOM 668 C CA . LEU A 1 82 ? -4.573 -4.255 -1.500 1.00 90.06 82 LEU A CA 1
ATOM 669 C C . LEU A 1 82 ? -5.097 -4.887 -0.203 1.00 90.06 82 LEU A C 1
ATOM 671 O O . LEU A 1 82 ? -5.224 -4.194 0.795 1.00 90.06 82 LEU A O 1
ATOM 675 N N . ASP A 1 83 ? -5.321 -6.204 -0.173 1.00 88.75 83 ASP A N 1
ATOM 676 C CA . ASP A 1 83 ? -5.729 -6.910 1.055 1.00 88.75 83 ASP A CA 1
ATOM 677 C C . ASP A 1 83 ? -4.675 -6.779 2.171 1.00 88.75 83 ASP A C 1
ATOM 679 O O . ASP A 1 83 ? -5.007 -6.600 3.342 1.00 88.75 83 ASP A O 1
ATOM 683 N N . MET A 1 84 ? -3.386 -6.832 1.822 1.00 91.56 84 MET A N 1
ATOM 684 C CA . MET A 1 84 ? -2.298 -6.590 2.776 1.00 91.56 84 MET A CA 1
ATOM 685 C C . MET A 1 84 ? -2.259 -5.133 3.257 1.00 91.56 84 MET A C 1
ATOM 687 O O . MET A 1 84 ? -2.069 -4.894 4.448 1.00 91.56 84 MET A O 1
ATOM 691 N N . TYR A 1 85 ? -2.474 -4.174 2.355 1.00 89.38 85 TYR A N 1
ATOM 692 C CA . TYR A 1 85 ? -2.561 -2.749 2.673 1.00 89.38 85 TYR A CA 1
ATOM 693 C C . TYR A 1 85 ? -3.713 -2.455 3.637 1.00 89.38 85 TYR A C 1
ATOM 695 O O . TYR A 1 85 ? -3.501 -1.840 4.682 1.00 89.38 85 TYR A O 1
ATOM 703 N N . ASP A 1 86 ? -4.901 -2.978 3.338 1.00 85.62 86 ASP A N 1
ATOM 704 C CA . ASP A 1 86 ? -6.096 -2.820 4.165 1.00 85.62 86 ASP A CA 1
ATOM 705 C C . ASP A 1 86 ? -5.906 -3.393 5.571 1.00 85.62 86 ASP A C 1
ATOM 707 O O . ASP A 1 86 ? -6.392 -2.816 6.546 1.00 85.62 86 ASP A O 1
ATOM 711 N N . LYS A 1 87 ? -5.180 -4.512 5.690 1.00 85.50 87 LYS A N 1
ATOM 712 C CA . LYS A 1 87 ? -4.825 -5.125 6.978 1.00 85.50 87 LYS A CA 1
ATOM 713 C C . LYS A 1 87 ? -3.818 -4.303 7.768 1.00 85.50 87 LYS A C 1
ATOM 715 O O . LYS A 1 87 ? -3.958 -4.219 8.984 1.00 85.50 87 LYS A O 1
ATOM 720 N N . LYS A 1 88 ? -2.807 -3.730 7.107 1.00 85.50 88 LYS A N 1
ATOM 721 C CA . LYS A 1 88 ? -1.784 -2.921 7.779 1.00 85.50 88 LYS A CA 1
ATOM 722 C C . LYS A 1 88 ? -2.376 -1.618 8.316 1.00 85.50 88 LYS A C 1
ATOM 724 O O . LYS A 1 88 ? -2.189 -1.319 9.487 1.00 85.50 88 LYS A O 1
ATOM 729 N N . TYR A 1 89 ? -3.126 -0.891 7.491 1.00 81.38 89 TYR A N 1
ATOM 730 C CA . TYR A 1 89 ? -3.601 0.457 7.827 1.00 81.38 89 TYR A CA 1
ATOM 731 C C . TYR A 1 89 ? -5.053 0.505 8.322 1.00 81.38 89 TYR A C 1
ATOM 733 O O . TYR A 1 89 ? -5.599 1.580 8.554 1.00 81.38 89 TYR A O 1
ATOM 741 N N . ASN A 1 90 ? -5.712 -0.648 8.485 1.00 72.94 90 ASN A N 1
ATOM 742 C CA . ASN A 1 90 ? -7.134 -0.743 8.841 1.00 72.94 90 ASN A CA 1
ATOM 743 C C . ASN A 1 90 ? -8.044 0.094 7.917 1.00 72.94 90 ASN A C 1
ATOM 745 O O . ASN A 1 90 ? -9.102 0.576 8.333 1.00 72.94 90 ASN A O 1
ATOM 749 N N . THR A 1 91 ? -7.639 0.262 6.656 1.00 64.25 91 THR A N 1
ATOM 750 C CA . THR A 1 91 ? -8.280 1.124 5.649 1.00 64.25 91 THR A CA 1
ATOM 751 C C . THR A 1 91 ? -9.436 0.456 4.917 1.00 64.25 91 THR A C 1
ATOM 753 O O . THR A 1 91 ? -10.134 1.142 4.155 1.00 64.25 91 THR A O 1
ATOM 756 N N . SER A 1 92 ? -9.690 -0.831 5.194 1.00 59.59 92 SER A N 1
ATOM 757 C CA . SER A 1 92 ? -10.863 -1.561 4.708 1.00 59.59 92 SER A CA 1
ATOM 758 C C . SER A 1 92 ? -12.108 -0.686 4.821 1.00 59.59 92 SER A C 1
ATOM 760 O O . SER A 1 92 ? -12.385 -0.089 5.862 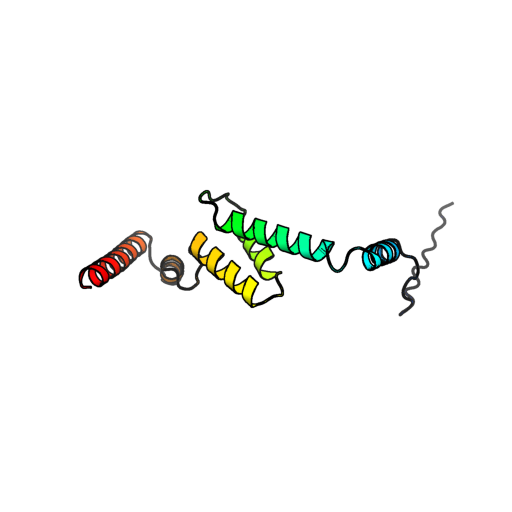1.00 59.59 92 SER A O 1
ATOM 762 N N . GLU A 1 93 ? -12.893 -0.600 3.750 1.00 53.41 93 GLU A N 1
ATOM 763 C CA . GLU A 1 93 ? -14.158 0.141 3.768 1.00 53.41 93 GLU A CA 1
ATOM 764 C C . GLU A 1 93 ? -15.163 -0.423 4.798 1.00 53.41 93 GLU A C 1
ATOM 766 O O . GLU A 1 93 ? -16.098 0.266 5.215 1.00 53.41 93 GLU A O 1
ATOM 771 N N . PHE A 1 94 ? -14.915 -1.653 5.257 1.00 51.94 94 PHE A N 1
ATOM 772 C CA . PHE A 1 94 ? -15.618 -2.348 6.332 1.00 51.94 94 PHE A CA 1
ATOM 773 C C . PHE A 1 94 ? -14.932 -2.256 7.701 1.00 51.94 94 PHE A C 1
ATOM 775 O O . PHE A 1 94 ? -15.431 -2.836 8.664 1.00 51.94 94 PHE A O 1
ATOM 782 N N . SER A 1 95 ? -13.809 -1.545 7.813 1.00 61.75 95 SER A N 1
ATOM 783 C CA . SER A 1 95 ? -13.159 -1.289 9.096 1.00 61.75 95 SER A CA 1
ATOM 784 C C . SER A 1 95 ? -14.125 -0.574 10.036 1.00 61.75 95 SER A C 1
ATOM 786 O O . SER A 1 95 ? -14.838 0.349 9.627 1.00 61.75 95 SER A O 1
ATOM 788 N N . ILE A 1 96 ? -14.134 -1.002 11.300 1.00 65.44 96 ILE A N 1
ATOM 789 C CA . ILE A 1 96 ? -14.993 -0.449 12.353 1.00 65.44 96 ILE A CA 1
ATOM 790 C C . ILE A 1 96 ? -14.843 1.078 12.403 1.00 65.44 96 ILE A C 1
ATOM 792 O O . ILE A 1 96 ? -15.843 1.781 12.475 1.00 65.44 96 ILE A O 1
ATOM 796 N N . GLU A 1 97 ? -13.625 1.601 12.249 1.00 64.00 97 GLU A N 1
ATOM 797 C CA . GLU A 1 97 ? -13.345 3.044 12.206 1.00 64.00 97 GLU A CA 1
ATOM 798 C C . GLU A 1 97 ? -14.032 3.760 11.035 1.00 64.00 97 GLU A C 1
ATOM 800 O O . GLU A 1 97 ? -14.744 4.744 11.229 1.00 64.00 97 GLU A O 1
ATOM 805 N N . LYS A 1 98 ? -13.914 3.235 9.810 1.00 62.62 98 LYS A N 1
ATOM 806 C CA . LYS A 1 98 ? -14.571 3.829 8.632 1.00 62.62 98 LYS A CA 1
ATOM 807 C C . LYS A 1 98 ? -16.096 3.765 8.732 1.00 62.62 98 LYS A C 1
ATOM 809 O O . LYS A 1 98 ? -16.781 4.674 8.264 1.00 62.62 98 LYS A O 1
ATOM 814 N N . GLN A 1 99 ? -16.643 2.713 9.343 1.00 66.69 99 GLN A N 1
ATOM 815 C CA . GLN A 1 99 ? -18.079 2.608 9.616 1.00 66.69 99 GLN A CA 1
ATOM 816 C C . GLN A 1 99 ? -18.525 3.589 10.710 1.00 66.69 99 GLN A C 1
ATOM 818 O O . GLN A 1 99 ? -19.558 4.232 10.549 1.00 66.69 99 GLN A O 1
ATOM 823 N N . LEU A 1 100 ? -17.733 3.768 11.771 1.00 73.56 100 LEU A N 1
ATOM 824 C CA . LEU A 1 100 ? -17.988 4.737 12.840 1.00 73.56 100 LEU A CA 1
ATOM 825 C C . LEU A 1 100 ? -17.888 6.188 12.358 1.00 73.56 100 LEU A C 1
ATOM 827 O O . LEU A 1 100 ? -18.674 7.016 12.803 1.00 73.56 100 LEU A O 1
ATOM 831 N N . GLN A 1 101 ? -16.982 6.500 11.430 1.00 67.12 101 GLN A N 1
ATOM 832 C CA . GLN A 1 101 ? -16.877 7.827 10.811 1.00 67.12 101 GLN A CA 1
ATOM 833 C C . GLN A 1 101 ? -18.055 8.159 9.886 1.00 67.12 101 GLN A C 1
ATOM 835 O O . GLN A 1 101 ? -18.420 9.325 9.752 1.00 67.12 101 GLN A O 1
ATOM 840 N N . LYS A 1 102 ? -18.684 7.149 9.263 1.00 72.75 102 LYS A N 1
ATOM 841 C CA . LYS A 1 102 ? -19.937 7.323 8.499 1.00 72.75 102 LYS A CA 1
ATOM 842 C C . LYS A 1 102 ? -21.137 7.621 9.412 1.00 72.75 102 LYS A C 1
ATOM 844 O O . LYS A 1 102 ? -22.178 8.062 8.926 1.00 72.75 102 LYS A O 1
ATOM 849 N N . LEU A 1 103 ? -21.008 7.387 10.717 1.00 73.56 103 LEU A N 1
ATOM 850 C CA . LEU A 1 103 ? -22.002 7.746 11.718 1.00 73.56 103 LEU A CA 1
ATOM 851 C C . LEU A 1 103 ? -21.626 9.122 12.292 1.00 73.56 103 LEU A C 1
ATOM 853 O O . LEU A 1 103 ? -20.500 9.331 12.732 1.00 73.56 103 LEU A O 1
ATOM 857 N N . ASN A 1 104 ? -22.563 10.073 12.303 1.00 77.06 104 ASN A N 1
ATOM 858 C CA . ASN A 1 104 ? -22.370 11.417 12.875 1.00 77.06 104 ASN A CA 1
ATOM 859 C C . ASN A 1 104 ? -22.308 11.374 14.419 1.00 77.06 104 ASN A C 1
ATOM 861 O O . ASN A 1 104 ? -23.161 11.938 15.103 1.00 77.06 104 ASN A O 1
ATOM 865 N N . LEU A 1 105 ? -21.333 10.651 14.966 1.00 82.56 105 LEU A N 1
ATOM 866 C CA . LEU A 1 105 ? -21.112 10.437 16.393 1.00 82.56 105 LEU A CA 1
ATOM 867 C C . LEU A 1 105 ? -20.027 11.380 16.917 1.00 82.56 105 LEU A C 1
ATOM 869 O O . LEU A 1 105 ? -19.125 11.788 16.183 1.00 82.56 105 LEU A O 1
ATOM 873 N N . ASN A 1 106 ? -20.093 11.696 18.208 1.00 86.44 106 ASN A N 1
ATOM 874 C CA . ASN A 1 106 ? -18.994 12.357 18.911 1.00 86.44 106 ASN A CA 1
ATOM 875 C C . ASN A 1 106 ? -17.927 11.332 19.364 1.00 86.44 106 ASN A C 1
ATOM 877 O O . ASN A 1 106 ? -18.131 10.121 19.256 1.00 86.44 106 ASN A O 1
ATOM 881 N N . GLU A 1 107 ? -16.768 11.800 19.841 1.00 74.31 107 GLU A N 1
ATOM 882 C CA . GLU A 1 107 ? -15.664 10.901 20.230 1.00 74.31 107 GLU A CA 1
ATOM 883 C C . GLU A 1 107 ? -16.020 9.946 21.378 1.00 74.31 107 GLU A C 1
ATOM 885 O O . GLU A 1 107 ? -15.675 8.769 21.323 1.00 74.31 107 GLU A O 1
ATOM 890 N N . GLU A 1 108 ? -16.774 10.400 22.383 1.00 82.75 108 GLU A N 1
ATOM 891 C CA . GLU A 1 108 ? -17.212 9.529 23.486 1.00 82.75 108 GLU A CA 1
ATOM 892 C C . GLU A 1 108 ? -18.113 8.389 22.994 1.00 82.75 108 GLU A C 1
ATOM 894 O O . GLU A 1 108 ? -17.930 7.232 23.375 1.00 82.75 108 GLU A O 1
ATOM 899 N N . GLN A 1 109 ? -19.056 8.696 22.101 1.00 80.81 109 GLN A N 1
ATOM 900 C CA . GLN A 1 109 ? -19.946 7.706 21.499 1.00 80.81 109 GLN A CA 1
ATOM 901 C C . GLN A 1 109 ? -19.174 6.714 20.629 1.00 80.81 109 GLN A C 1
ATOM 903 O O . GLN A 1 109 ? -19.443 5.515 20.698 1.00 80.81 109 GLN A O 1
ATOM 908 N N . ARG A 1 110 ? -18.194 7.179 19.844 1.00 80.94 110 ARG A N 1
ATOM 909 C CA . ARG A 1 110 ? -17.319 6.288 19.065 1.00 80.94 110 ARG A CA 1
ATOM 910 C C . ARG A 1 110 ? -16.566 5.315 19.967 1.00 80.94 110 ARG A C 1
ATOM 912 O O . ARG A 1 110 ? -16.589 4.112 19.707 1.00 80.94 110 ARG A O 1
ATOM 919 N N . GLN A 1 111 ? -15.971 5.816 21.050 1.00 80.25 111 GLN A N 1
ATOM 920 C CA . GLN A 1 111 ? -15.228 5.000 22.011 1.00 80.25 111 GLN A CA 1
ATOM 921 C C . GLN A 1 111 ? -16.121 3.920 22.642 1.00 80.25 111 GLN A C 1
ATOM 923 O O . GLN A 1 111 ? -15.720 2.763 22.775 1.00 80.25 111 GLN A O 1
ATOM 928 N N . GLN A 1 112 ? -17.357 4.285 22.993 1.00 85.19 112 GLN A N 1
ATOM 929 C CA . GLN A 1 112 ? -18.319 3.372 23.602 1.00 85.19 112 GLN A CA 1
ATOM 930 C C . GLN A 1 112 ? -18.792 2.288 22.624 1.00 85.19 112 GLN A C 1
ATOM 932 O O . GLN A 1 112 ? -18.825 1.110 22.983 1.00 85.19 112 GLN A O 1
ATOM 937 N N . VAL A 1 113 ? -19.122 2.659 21.382 1.00 83.06 113 VAL A N 1
ATOM 938 C CA . VAL A 1 113 ? -19.543 1.696 20.351 1.00 83.06 113 VAL A CA 1
ATOM 939 C C . VAL A 1 113 ? -18.403 0.733 20.017 1.00 83.06 113 VAL A C 1
ATOM 941 O O . VAL A 1 113 ? -18.632 -0.471 19.913 1.00 83.06 113 VAL A O 1
ATOM 944 N N . ARG A 1 114 ? -17.164 1.229 19.933 1.00 81.25 114 ARG A N 1
ATOM 945 C CA . ARG A 1 114 ? -15.976 0.394 19.732 1.00 81.25 114 ARG A CA 1
ATOM 946 C C . ARG A 1 114 ? -15.817 -0.647 20.842 1.00 81.25 114 ARG A C 1
ATOM 948 O O . ARG A 1 114 ? -15.706 -1.834 20.545 1.00 81.25 114 ARG A O 1
ATOM 955 N N . ALA A 1 115 ? -15.894 -0.222 22.103 1.00 83.62 115 ALA A N 1
ATOM 956 C CA . ALA A 1 115 ? -15.799 -1.125 23.247 1.00 83.62 115 ALA A CA 1
ATOM 957 C C . ALA A 1 115 ? -16.913 -2.190 23.250 1.00 83.62 115 ALA A C 1
ATOM 959 O O . ALA A 1 115 ? -16.659 -3.349 23.571 1.00 83.62 115 ALA A O 1
ATOM 960 N N . MET A 1 116 ? -18.139 -1.831 22.847 1.00 84.44 116 MET A N 1
ATOM 961 C CA . MET A 1 116 ? -19.248 -2.788 22.728 1.00 84.44 116 MET A CA 1
ATOM 962 C C . MET A 1 116 ? -19.020 -3.827 21.623 1.00 84.44 116 MET A C 1
ATOM 964 O O . MET A 1 116 ? -19.335 -5.002 21.813 1.00 84.44 116 MET A O 1
ATOM 968 N N . ILE A 1 117 ? -18.476 -3.418 20.474 1.00 81.25 117 ILE A N 1
ATOM 969 C CA . ILE A 1 117 ? -18.159 -4.333 19.369 1.00 81.25 117 ILE A CA 1
ATOM 970 C C . ILE A 1 117 ? -17.034 -5.293 19.781 1.00 81.25 117 ILE A C 1
ATOM 972 O O . ILE A 1 117 ? -17.173 -6.503 19.611 1.00 81.25 117 ILE A O 1
ATOM 976 N N . GLU A 1 118 ? -15.959 -4.778 20.382 1.00 78.62 118 GLU A N 1
ATOM 977 C CA . GLU A 1 118 ? -14.829 -5.583 20.868 1.00 78.62 118 GLU A CA 1
ATOM 978 C C . GLU A 1 118 ? -15.262 -6.588 21.953 1.00 78.62 118 GLU A C 1
ATOM 980 O O . GLU A 1 118 ? -14.870 -7.759 21.911 1.00 78.62 118 GLU A O 1
ATOM 985 N N . ALA A 1 119 ? -16.133 -6.171 22.879 1.00 81.50 119 ALA A N 1
ATOM 986 C CA . ALA A 1 119 ? -16.686 -7.044 23.913 1.00 81.50 119 ALA A CA 1
ATOM 987 C C . ALA A 1 119 ? -17.547 -8.176 23.328 1.00 81.50 119 ALA A C 1
ATOM 989 O O . ALA A 1 119 ? -17.416 -9.322 23.758 1.00 81.50 119 ALA A O 1
ATOM 990 N N . ASN A 1 120 ? -18.379 -7.881 22.323 1.00 78.94 120 ASN A N 1
ATOM 991 C CA . ASN A 1 120 ? -19.212 -8.885 21.653 1.00 78.94 120 ASN A CA 1
ATOM 992 C C . ASN A 1 120 ? -18.394 -9.891 20.833 1.00 78.94 120 ASN A C 1
ATOM 994 O O . ASN A 1 120 ? -18.744 -11.066 20.767 1.00 78.94 120 ASN A O 1
ATOM 998 N N . ILE A 1 121 ? -17.294 -9.456 20.213 1.00 74.25 121 ILE A N 1
ATOM 999 C CA . ILE A 1 121 ? -16.380 -10.368 19.514 1.00 74.25 121 ILE A CA 1
ATOM 1000 C C . ILE A 1 121 ? -15.662 -11.274 20.526 1.00 74.25 121 ILE A C 1
ATOM 1002 O O . ILE A 1 121 ? -15.503 -12.467 20.273 1.00 74.25 121 ILE A O 1
ATOM 1006 N N . SER A 1 122 ? -15.251 -10.741 21.682 1.00 67.38 122 SER A N 1
ATOM 1007 C CA . SER A 1 122 ? -14.650 -11.545 22.757 1.00 67.38 122 SER A CA 1
ATOM 1008 C C . SER A 1 122 ? -15.620 -12.572 23.341 1.00 67.38 122 SER A C 1
ATOM 1010 O O . SER A 1 122 ? -15.243 -13.731 23.496 1.00 67.38 122 SER A O 1
ATOM 1012 N N . SER A 1 123 ? -16.866 -12.188 23.633 1.00 67.25 123 SER A N 1
ATOM 1013 C CA . SER A 1 123 ? -17.864 -13.115 24.183 1.00 67.25 123 SER A CA 1
ATOM 1014 C C . SER A 1 123 ? -18.255 -14.202 23.181 1.00 67.25 123 SER A C 1
ATOM 1016 O O . SER A 1 123 ? -18.276 -15.376 23.534 1.00 67.25 123 SER A O 1
ATOM 1018 N N . ALA A 1 124 ? -18.446 -13.851 21.906 1.00 62.59 124 ALA A N 1
ATOM 1019 C CA . ALA A 1 124 ? -18.775 -14.816 20.856 1.00 62.59 124 ALA A CA 1
ATOM 1020 C C . ALA A 1 124 ? -17.665 -15.854 20.596 1.00 62.59 124 ALA A C 1
ATOM 1022 O O . ALA A 1 124 ? -17.949 -16.950 20.113 1.00 62.59 124 ALA A O 1
ATOM 1023 N N . ASN A 1 125 ? -16.406 -15.518 20.892 1.00 58.56 125 ASN A N 1
ATOM 1024 C CA . ASN A 1 125 ? -15.281 -16.450 20.795 1.00 58.56 125 ASN A CA 1
ATOM 1025 C C . ASN A 1 125 ? -15.044 -17.254 22.084 1.00 58.56 125 ASN A C 1
ATOM 1027 O O . ASN A 1 125 ? -14.374 -18.277 22.018 1.00 58.56 125 ASN A O 1
ATOM 1031 N N . ALA A 1 126 ? -15.573 -16.815 23.231 1.00 57.16 126 ALA A N 1
ATOM 1032 C CA . ALA A 1 126 ? -15.495 -17.547 24.497 1.00 57.16 126 ALA A CA 1
ATOM 1033 C C . ALA A 1 126 ? -16.525 -18.690 24.595 1.00 57.16 126 ALA A C 1
ATOM 1035 O O . ALA A 1 126 ? -16.324 -19.623 25.367 1.00 57.16 126 ALA A O 1
ATOM 1036 N N . ASP A 1 127 ? -17.594 -18.631 23.793 1.00 54.19 127 ASP A N 1
ATOM 1037 C CA . ASP A 1 127 ? -18.652 -19.650 23.717 1.00 54.19 127 ASP A CA 1
ATOM 1038 C C . ASP A 1 127 ? -18.383 -20.757 22.661 1.00 54.19 127 ASP A C 1
ATOM 1040 O O . ASP A 1 127 ? -19.277 -21.550 22.350 1.00 54.19 127 ASP A O 1
ATOM 1044 N N . LYS A 1 128 ? -17.169 -20.824 22.091 1.00 49.72 128 LYS A N 1
ATOM 1045 C CA . LYS A 1 128 ? -16.702 -21.882 21.170 1.00 49.72 128 LYS A CA 1
ATOM 1046 C C . LYS A 1 128 ? -15.652 -22.772 21.820 1.00 49.72 128 LYS A C 1
ATOM 1048 O O . LYS A 1 128 ? -15.703 -23.992 21.546 1.00 49.72 128 LYS A O 1
#

Foldseek 3Di:
DDDDDDDPPPDPDDPPPDDPVVVVVVVCVPPPPPPPVVVVVVVVLVVLVCQLPDPDDDPPVLVVSLVVLVPDPDVVSSVVSVVSSCVRVVVPCPRLVVVVVVDPDDPVVSVVVVVVVVVVVVVVVVVD